Protein AF-A0A5U9P0C4-F1 (afdb_monomer_lite)

Secondary structure (DSSP, 8-state):
--HHHHHHHHHHHHHHHHHHHHHHHHHHHTT----HHHHHHHHHTHHHHHHHHHHHHHHHHHHHHHHHT--

pLDDT: mean 88.3, std 8.87, range [48.31, 96.38]

Structure (mmCIF, N/CA/C/O backbone):
data_AF-A0A5U9P0C4-F1
#
_entry.id   AF-A0A5U9P0C4-F1
#
loop_
_atom_site.group_PDB
_atom_site.id
_atom_site.type_symbol
_atom_site.label_atom_id
_atom_site.label_alt_id
_atom_site.label_comp_id
_atom_site.label_asym_id
_atom_site.label_entity_id
_atom_site.label_seq_id
_atom_site.pdbx_PDB_ins_code
_atom_site.Cartn_x
_atom_site.Cartn_y
_atom_site.Cartn_z
_atom_site.occupancy
_atom_site.B_iso_or_equiv
_atom_site.auth_seq_id
_atom_site.auth_comp_id
_atom_site.auth_asym_id
_atom_site.auth_atom_id
_atom_site.pdbx_PDB_model_num
ATOM 1 N N . MET A 1 1 ? 17.324 -14.070 14.152 1.00 62.06 1 MET A N 1
ATOM 2 C CA . MET A 1 1 ? 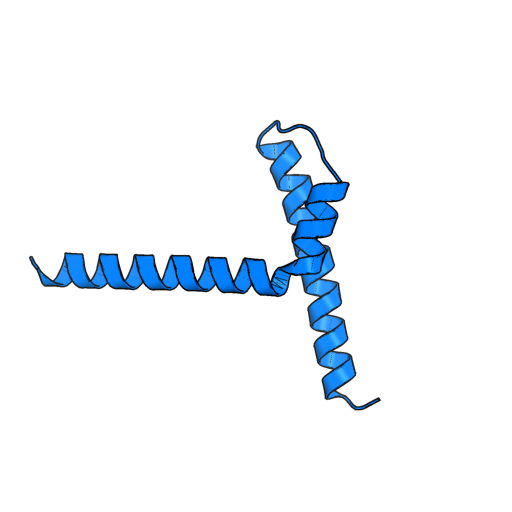16.624 -12.961 13.466 1.00 62.06 1 MET A CA 1
ATOM 3 C C . MET A 1 1 ? 17.656 -12.199 12.648 1.00 62.06 1 MET A C 1
ATOM 5 O O . MET A 1 1 ? 18.529 -11.589 13.247 1.00 62.06 1 MET A O 1
ATOM 9 N N . THR A 1 2 ? 17.645 -12.300 11.317 1.00 86.06 2 THR A N 1
ATOM 10 C CA . THR A 1 2 ? 18.557 -11.498 10.477 1.00 86.06 2 THR A CA 1
ATOM 11 C C . THR A 1 2 ? 17.974 -10.099 10.264 1.00 86.06 2 THR A C 1
ATOM 13 O O . THR A 1 2 ? 16.760 -9.906 10.350 1.00 86.06 2 THR A O 1
ATOM 16 N N . THR A 1 3 ? 18.829 -9.117 9.981 1.00 90.31 3 THR A N 1
ATOM 17 C CA . THR A 1 3 ? 18.437 -7.718 9.720 1.00 90.31 3 THR A CA 1
ATOM 18 C C . THR A 1 3 ? 17.406 -7.588 8.595 1.00 90.31 3 THR A C 1
ATOM 20 O O . THR A 1 3 ? 16.528 -6.733 8.661 1.00 90.31 3 THR A O 1
ATOM 23 N N . ILE A 1 4 ? 17.452 -8.487 7.608 1.00 93.00 4 ILE A N 1
ATOM 24 C CA . ILE A 1 4 ? 16.497 -8.554 6.495 1.00 93.00 4 ILE A CA 1
ATOM 25 C C . ILE A 1 4 ? 15.080 -8.873 6.989 1.00 93.00 4 ILE A C 1
ATOM 27 O O . ILE A 1 4 ? 14.137 -8.194 6.596 1.00 93.00 4 ILE A O 1
ATOM 31 N N . TYR A 1 5 ? 14.912 -9.853 7.884 1.00 91.06 5 TYR A N 1
ATOM 32 C CA . TYR A 1 5 ? 13.587 -10.179 8.425 1.00 91.06 5 TYR A CA 1
ATOM 33 C C . TYR A 1 5 ? 12.990 -9.012 9.211 1.00 91.06 5 TYR A C 1
ATOM 35 O O . TYR A 1 5 ? 11.797 -8.744 9.089 1.00 91.06 5 TYR A O 1
ATOM 43 N N . LEU A 1 6 ? 13.817 -8.294 9.978 1.00 93.38 6 LEU A N 1
ATOM 44 C CA . LEU A 1 6 ? 13.369 -7.110 10.706 1.00 93.38 6 LEU A CA 1
ATOM 45 C C . LEU A 1 6 ? 12.926 -6.003 9.742 1.00 93.38 6 LEU A C 1
ATOM 47 O O . LEU A 1 6 ? 11.862 -5.424 9.930 1.00 93.38 6 LEU A O 1
ATOM 51 N N . ALA A 1 7 ? 13.703 -5.743 8.688 1.00 94.50 7 ALA A N 1
ATOM 52 C CA . ALA A 1 7 ? 13.362 -4.742 7.682 1.00 94.50 7 ALA A CA 1
ATOM 53 C C . ALA A 1 7 ? 12.048 -5.077 6.958 1.00 94.50 7 ALA A C 1
ATOM 55 O O . ALA A 1 7 ? 11.170 -4.223 6.851 1.00 94.50 7 ALA A O 1
ATOM 56 N N . VAL A 1 8 ? 11.875 -6.330 6.524 1.00 94.31 8 VAL A N 1
ATOM 57 C CA . VAL A 1 8 ? 10.636 -6.797 5.880 1.00 94.31 8 VAL A CA 1
ATOM 58 C C . VAL A 1 8 ? 9.447 -6.664 6.827 1.00 94.31 8 VAL A C 1
ATOM 60 O O . VAL A 1 8 ? 8.393 -6.185 6.414 1.00 94.31 8 VAL A O 1
ATOM 63 N N . LEU A 1 9 ? 9.615 -7.029 8.100 1.00 94.31 9 LEU A N 1
ATOM 64 C CA . LEU A 1 9 ? 8.556 -6.912 9.099 1.00 94.31 9 LEU A CA 1
ATOM 65 C C . LEU A 1 9 ? 8.146 -5.451 9.322 1.00 94.31 9 LEU A C 1
ATOM 67 O O . LEU A 1 9 ? 6.956 -5.151 9.349 1.00 94.31 9 LEU A O 1
ATOM 71 N N . VAL A 1 10 ? 9.112 -4.537 9.432 1.00 95.81 10 VAL A N 1
ATOM 72 C CA . VAL A 1 10 ? 8.845 -3.099 9.589 1.00 95.81 10 VAL A CA 1
ATOM 73 C C . VAL A 1 10 ? 8.083 -2.554 8.384 1.00 95.81 10 VAL A C 1
ATOM 75 O O . VAL A 1 10 ? 7.056 -1.902 8.560 1.00 95.81 10 VAL A O 1
ATOM 78 N N . VAL A 1 11 ? 8.533 -2.859 7.163 1.00 95.56 11 VAL A N 1
ATOM 79 C CA . VAL A 1 11 ? 7.844 -2.437 5.932 1.00 95.56 11 VAL A CA 1
ATOM 80 C C . VAL A 1 11 ? 6.428 -3.002 5.884 1.00 95.56 11 VAL A C 1
ATOM 82 O O . VAL A 1 11 ? 5.488 -2.275 5.568 1.00 95.56 11 VAL A O 1
ATOM 85 N N . TYR A 1 12 ? 6.258 -4.275 6.240 1.00 94.38 12 TYR A N 1
ATOM 86 C CA . TYR A 1 12 ? 4.953 -4.919 6.254 1.00 94.38 12 TYR A CA 1
ATOM 87 C C . TYR A 1 12 ? 3.986 -4.246 7.234 1.00 94.38 12 TYR A C 1
ATOM 89 O O . TYR A 1 12 ? 2.863 -3.932 6.847 1.00 94.38 12 TYR A O 1
ATOM 97 N N . VAL A 1 13 ? 4.417 -3.976 8.471 1.00 95.69 13 VAL A N 1
ATOM 98 C CA . VAL A 1 13 ? 3.581 -3.337 9.503 1.00 95.69 13 VAL A CA 1
ATOM 99 C C . VAL A 1 13 ? 3.245 -1.889 9.137 1.00 95.69 13 VAL A C 1
ATOM 101 O O . VAL A 1 13 ? 2.100 -1.468 9.300 1.00 95.69 13 VAL A O 1
ATOM 104 N N . LEU A 1 14 ? 4.209 -1.129 8.609 1.00 96.38 14 LEU A N 1
ATOM 105 C CA . LEU A 1 14 ? 3.970 0.247 8.163 1.00 96.38 14 LEU A CA 1
ATOM 106 C C . LEU A 1 14 ? 2.995 0.297 6.981 1.00 96.38 14 LEU A C 1
ATOM 108 O O . LEU A 1 14 ? 2.071 1.111 6.986 1.00 96.38 14 LEU A O 1
ATOM 112 N N . GLY A 1 15 ? 3.160 -0.588 5.997 1.00 94.38 15 GLY A N 1
ATOM 113 C CA . GLY A 1 15 ? 2.246 -0.689 4.860 1.00 94.38 15 GLY A CA 1
ATOM 114 C C . GLY A 1 15 ? 0.843 -1.135 5.270 1.00 94.38 15 GLY A C 1
ATOM 115 O O . GLY A 1 15 ? -0.140 -0.546 4.818 1.00 94.38 15 GLY A O 1
ATOM 116 N N . PHE A 1 16 ? 0.743 -2.087 6.203 1.00 95.50 16 PHE A N 1
ATOM 117 C CA . PHE A 1 16 ? -0.525 -2.492 6.807 1.00 95.50 16 PHE A CA 1
ATOM 118 C C . PHE A 1 16 ? -1.234 -1.297 7.455 1.00 95.50 16 PHE A C 1
ATOM 120 O O . PHE A 1 16 ? -2.387 -1.011 7.132 1.00 95.50 16 PHE A O 1
ATOM 127 N N . ALA A 1 17 ? -0.544 -0.560 8.333 1.00 95.31 17 ALA A N 1
ATOM 128 C CA . ALA A 1 17 ? -1.119 0.598 9.012 1.00 95.31 17 ALA A CA 1
ATOM 129 C C . ALA A 1 17 ? -1.577 1.662 8.004 1.00 95.31 17 ALA A C 1
ATOM 131 O O . ALA A 1 17 ? -2.710 2.139 8.078 1.00 95.31 17 ALA A O 1
ATOM 132 N N . GLY A 1 18 ? -0.729 1.983 7.023 1.00 94.31 18 GLY A N 1
ATOM 133 C CA . GLY A 1 18 ? -1.049 2.934 5.962 1.00 94.31 18 GLY A CA 1
ATOM 134 C C . GLY A 1 18 ? -2.314 2.549 5.195 1.00 94.31 18 GLY A C 1
ATOM 135 O O . GLY A 1 18 ? -3.215 3.373 5.049 1.00 94.31 18 GLY A O 1
ATOM 136 N N . MET A 1 19 ? -2.427 1.292 4.766 1.00 93.75 19 MET A N 1
ATOM 137 C CA . MET A 1 19 ? -3.585 0.810 4.007 1.00 93.75 19 MET A CA 1
ATOM 138 C C . MET A 1 19 ? -4.857 0.696 4.839 1.00 93.75 19 MET A C 1
ATOM 140 O O . MET A 1 19 ? -5.945 0.977 4.331 1.00 93.75 19 MET A O 1
ATOM 144 N N . PHE A 1 20 ? -4.739 0.341 6.117 1.00 92.88 20 PHE A N 1
ATOM 145 C CA . PHE A 1 20 ? -5.875 0.294 7.029 1.00 92.88 20 PHE A CA 1
ATOM 146 C C . PHE A 1 20 ? -6.480 1.688 7.224 1.00 92.88 20 PHE A C 1
ATOM 148 O O . PHE A 1 20 ? -7.677 1.885 7.009 1.00 92.88 20 PHE A O 1
ATOM 155 N N . PHE A 1 21 ? -5.650 2.686 7.549 1.00 93.12 21 PHE A N 1
ATOM 156 C CA . PHE A 1 21 ? -6.111 4.068 7.696 1.00 93.12 21 PHE A CA 1
ATOM 157 C C . PHE A 1 21 ? -6.575 4.674 6.372 1.00 93.12 21 PHE A C 1
ATOM 159 O O . PHE A 1 21 ? -7.561 5.411 6.360 1.00 93.12 21 PHE A O 1
ATOM 166 N N . TYR A 1 22 ? -5.909 4.353 5.261 1.00 90.69 22 TYR A N 1
ATOM 167 C CA . TYR A 1 22 ? -6.342 4.768 3.929 1.00 90.69 22 TYR A CA 1
ATOM 168 C C . TYR A 1 22 ? -7.746 4.245 3.609 1.00 90.69 22 TYR A C 1
ATOM 170 O O . TYR A 1 22 ? -8.605 5.032 3.218 1.00 90.69 22 TYR A O 1
ATOM 178 N N . SER A 1 23 ? -8.004 2.955 3.841 1.00 89.12 23 SER A N 1
ATOM 179 C CA . SER A 1 23 ? -9.309 2.332 3.581 1.00 89.12 23 SER A CA 1
ATOM 180 C C . SER A 1 23 ? -10.397 2.948 4.464 1.00 89.12 23 SER A C 1
ATOM 182 O O . SER A 1 23 ? -11.405 3.427 3.956 1.00 89.12 23 SER A O 1
ATOM 184 N N . LEU A 1 24 ? -10.140 3.092 5.769 1.00 89.19 24 LEU A N 1
ATOM 185 C CA . LEU A 1 24 ? -11.086 3.734 6.689 1.00 89.19 24 LEU A CA 1
ATOM 186 C C . LEU A 1 24 ? -11.356 5.208 6.365 1.00 89.19 24 LEU A C 1
ATOM 188 O O . LEU A 1 24 ? -12.437 5.709 6.677 1.00 89.19 24 LEU A O 1
ATOM 192 N N . LYS A 1 25 ? -10.370 5.932 5.822 1.00 90.56 25 LYS A N 1
ATOM 193 C CA . LYS A 1 25 ? -10.537 7.322 5.381 1.00 90.56 25 LYS A CA 1
ATOM 194 C C . LYS A 1 25 ? -11.308 7.386 4.066 1.00 90.56 25 LYS A C 1
ATOM 196 O O . LYS A 1 25 ? -12.142 8.273 3.913 1.00 90.56 25 LYS A O 1
ATOM 201 N N . ARG A 1 26 ? -11.052 6.461 3.140 1.00 87.75 26 ARG A N 1
ATOM 202 C CA . ARG A 1 26 ? -11.774 6.347 1.869 1.00 87.75 26 ARG A CA 1
ATOM 203 C C . ARG A 1 26 ? -13.265 6.140 2.106 1.00 87.75 26 ARG A C 1
ATOM 205 O O . ARG A 1 26 ? -14.050 6.848 1.487 1.00 87.75 26 ARG A O 1
ATOM 212 N N . ASP A 1 27 ? -13.640 5.261 3.032 1.00 87.50 27 ASP A N 1
ATOM 213 C CA . ASP A 1 27 ? -15.052 5.008 3.343 1.00 87.50 27 ASP A CA 1
ATOM 214 C C . ASP A 1 27 ? -15.764 6.292 3.793 1.00 87.50 27 ASP A C 1
ATOM 216 O O . ASP A 1 27 ? -16.843 6.618 3.306 1.00 87.50 27 ASP A O 1
ATOM 220 N N . VAL A 1 28 ? -15.105 7.086 4.647 1.00 88.44 28 VAL A N 1
ATOM 221 C CA . VAL A 1 28 ? -15.623 8.377 5.131 1.00 88.44 28 VAL A CA 1
ATOM 222 C C . VAL A 1 28 ? -15.750 9.397 3.998 1.00 88.44 28 VAL A C 1
ATOM 224 O O . VAL A 1 28 ? 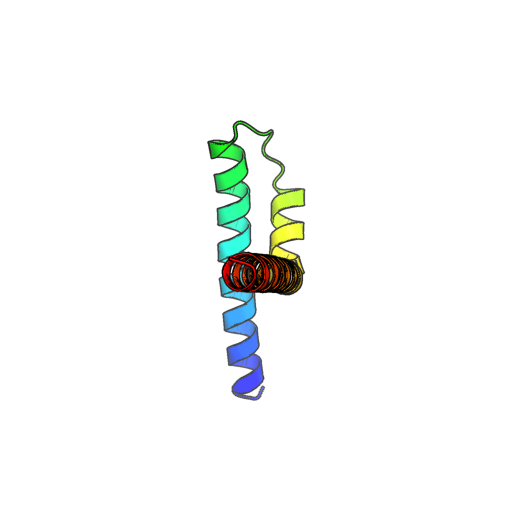-16.760 10.087 3.906 1.00 88.44 28 VAL A O 1
ATOM 227 N N . VAL A 1 29 ? -14.736 9.509 3.136 1.00 90.88 29 VAL A N 1
ATOM 228 C CA . VAL A 1 29 ? -14.721 10.482 2.029 1.00 90.88 29 VAL A CA 1
ATOM 229 C C . VAL A 1 29 ? -15.758 10.135 0.960 1.00 90.88 29 VAL A C 1
ATOM 231 O O . VAL A 1 29 ? -16.385 11.032 0.405 1.00 90.88 29 VAL A O 1
ATOM 234 N N . CYS A 1 30 ? -15.953 8.849 0.675 1.00 87.19 30 CYS A N 1
ATOM 235 C CA . CYS A 1 30 ? -16.908 8.379 -0.326 1.00 87.19 30 CYS A CA 1
ATOM 236 C C . CYS A 1 30 ? -18.337 8.218 0.220 1.00 87.19 30 CYS A C 1
ATOM 238 O O . CYS A 1 30 ? -19.221 7.846 -0.548 1.00 87.19 30 CYS A O 1
ATOM 240 N N . GLY A 1 31 ? -18.573 8.475 1.513 1.00 85.75 31 GLY A N 1
ATOM 241 C CA . GLY A 1 31 ? -19.881 8.285 2.147 1.00 85.75 31 GLY A CA 1
ATOM 242 C C . GLY A 1 31 ? -20.343 6.823 2.181 1.00 85.75 31 GLY A C 1
ATOM 243 O O . GLY A 1 31 ? -21.544 6.566 2.189 1.00 85.75 31 GLY A O 1
ATOM 244 N N . LEU A 1 32 ? -19.403 5.874 2.157 1.00 83.31 32 LEU A N 1
ATOM 245 C CA . LEU A 1 32 ? -19.672 4.436 2.225 1.00 83.31 32 LEU A CA 1
ATOM 246 C C . LEU A 1 32 ? -19.890 3.999 3.680 1.00 83.31 32 LEU A C 1
ATOM 248 O O . LEU A 1 32 ? -19.388 4.621 4.620 1.00 83.31 32 LEU A O 1
ATOM 252 N N . GLU A 1 33 ? -20.620 2.899 3.872 1.00 86.38 33 GLU A N 1
ATOM 253 C CA . GLU A 1 33 ? -20.764 2.287 5.191 1.00 86.38 33 GLU A CA 1
ATOM 254 C C . GLU A 1 33 ? -19.402 1.795 5.689 1.00 86.38 33 GLU A C 1
ATOM 256 O O . GLU A 1 33 ? -18.688 1.062 5.003 1.00 86.38 33 GLU A O 1
ATOM 261 N N . ARG A 1 34 ? -19.017 2.231 6.891 1.00 81.38 34 ARG A N 1
ATOM 262 C CA . ARG A 1 34 ? -17.692 1.941 7.430 1.00 81.38 34 ARG A CA 1
ATOM 263 C C . ARG A 1 34 ? -17.593 0.466 7.796 1.00 81.38 34 ARG A C 1
ATOM 265 O O . ARG A 1 34 ? -18.128 0.047 8.822 1.00 81.38 34 ARG A O 1
ATOM 272 N N . ASN A 1 35 ? -16.840 -0.296 7.009 1.00 86.50 35 ASN A N 1
ATOM 273 C CA . ASN A 1 35 ? -16.647 -1.724 7.224 1.00 86.50 35 ASN A CA 1
ATOM 274 C C . ASN A 1 35 ? -15.208 -2.022 7.688 1.00 86.50 35 ASN A C 1
ATOM 276 O O . ASN A 1 35 ? -14.338 -2.363 6.880 1.00 86.50 35 ASN A O 1
ATOM 280 N N . PRO A 1 36 ? -14.914 -1.930 9.000 1.00 86.12 36 PRO A N 1
ATOM 281 C CA . PRO A 1 36 ? -13.555 -2.107 9.514 1.00 86.12 36 PRO A CA 1
ATOM 282 C C . PRO A 1 36 ? -12.982 -3.500 9.224 1.00 86.12 36 PRO A C 1
ATOM 284 O O . PRO A 1 36 ? -11.764 -3.662 9.156 1.00 86.12 36 PRO A O 1
ATOM 287 N N . ARG A 1 37 ? -13.843 -4.505 9.020 1.00 88.88 37 ARG A N 1
ATOM 288 C CA . ARG A 1 37 ? -13.431 -5.864 8.659 1.00 88.88 37 ARG A CA 1
ATOM 289 C C . ARG A 1 37 ? -12.856 -5.925 7.246 1.00 88.88 37 ARG A C 1
ATOM 291 O O . ARG A 1 37 ? -11.844 -6.585 7.031 1.00 88.88 37 ARG A O 1
ATOM 298 N N . GLU A 1 38 ? -13.477 -5.237 6.298 1.00 88.19 38 GLU A N 1
ATOM 299 C CA . GLU A 1 38 ? -12.987 -5.151 4.921 1.00 88.19 38 GLU A CA 1
ATOM 300 C C . GLU A 1 38 ? -11.711 -4.315 4.841 1.00 88.19 38 GLU A C 1
ATOM 302 O O . GLU A 1 38 ? -10.728 -4.765 4.252 1.00 88.19 38 GLU A O 1
ATOM 307 N N . ALA A 1 39 ? -11.666 -3.177 5.540 1.00 90.06 39 ALA A N 1
ATOM 308 C CA . ALA A 1 39 ? -10.450 -2.374 5.675 1.00 90.06 39 ALA A CA 1
ATOM 309 C C . ALA A 1 39 ? -9.278 -3.192 6.250 1.00 90.06 39 ALA A C 1
ATOM 311 O O . ALA A 1 39 ? -8.146 -3.078 5.778 1.00 90.06 39 ALA A O 1
ATOM 312 N N . PHE A 1 40 ? -9.542 -4.055 7.237 1.00 92.38 40 PHE A N 1
ATOM 313 C CA . PHE A 1 40 ? -8.542 -4.966 7.794 1.00 92.38 40 PHE A CA 1
ATOM 314 C C . PHE A 1 40 ? -8.066 -6.003 6.770 1.00 92.38 40 PHE A C 1
ATOM 316 O O . PHE A 1 40 ? -6.863 -6.221 6.650 1.00 92.38 40 PHE A O 1
ATOM 323 N N . MET A 1 41 ? -8.973 -6.629 6.011 1.00 91.06 41 MET A N 1
ATOM 324 C CA . MET A 1 41 ? -8.581 -7.599 4.979 1.00 91.06 41 MET A CA 1
ATOM 325 C C . MET A 1 41 ? -7.758 -6.948 3.860 1.00 91.06 41 MET A C 1
ATOM 327 O O . MET A 1 41 ? -6.737 -7.503 3.454 1.00 91.06 41 MET A O 1
ATOM 331 N N . LEU A 1 42 ? -8.147 -5.753 3.407 1.00 88.94 42 LEU A N 1
ATOM 332 C CA . LEU A 1 42 ? -7.395 -4.983 2.412 1.00 88.94 42 LEU A CA 1
ATOM 333 C C . LEU A 1 42 ? -5.996 -4.611 2.915 1.00 88.94 42 LEU A C 1
ATOM 335 O O . LEU A 1 42 ? -5.025 -4.712 2.168 1.00 88.94 42 LEU A O 1
ATOM 339 N N . ALA A 1 43 ? -5.882 -4.224 4.186 1.00 91.94 43 ALA A N 1
ATOM 340 C CA . ALA A 1 43 ? -4.602 -3.940 4.821 1.00 91.94 43 ALA A CA 1
ATOM 341 C C . ALA A 1 43 ? -3.738 -5.198 4.990 1.00 91.94 43 ALA A C 1
ATOM 343 O O . ALA A 1 43 ? -2.532 -5.144 4.765 1.00 91.94 43 ALA A O 1
ATOM 344 N N . LEU A 1 44 ? -4.330 -6.344 5.338 1.00 93.88 44 LEU A N 1
ATOM 345 C CA . LEU A 1 44 ? -3.613 -7.611 5.515 1.00 93.88 44 LEU A CA 1
ATOM 346 C C . LEU A 1 44 ? -2.951 -8.073 4.211 1.00 93.88 44 LEU A C 1
ATOM 348 O O . LEU A 1 44 ? -1.786 -8.480 4.203 1.00 93.88 44 LEU A O 1
ATOM 352 N N . PHE A 1 45 ? -3.682 -7.958 3.104 1.00 93.50 45 PHE A N 1
ATOM 353 C CA . PHE A 1 45 ? -3.218 -8.319 1.765 1.00 93.50 45 PHE A CA 1
ATOM 354 C C . PHE A 1 45 ? -2.675 -7.121 0.976 1.00 93.50 45 PHE A C 1
ATOM 356 O O . PHE A 1 45 ? -2.586 -7.177 -0.253 1.00 93.50 45 PHE A O 1
ATOM 363 N N . TRP A 1 46 ? -2.250 -6.056 1.665 1.00 92.88 46 TRP A N 1
ATOM 364 C CA . TRP A 1 46 ? -1.767 -4.840 1.016 1.00 92.88 46 TRP A CA 1
ATOM 365 C C . TRP A 1 46 ? -0.677 -5.040 -0.046 1.00 92.88 46 TRP A C 1
ATOM 367 O O . TRP A 1 46 ? -0.751 -4.346 -1.061 1.00 92.88 46 TRP A O 1
ATOM 377 N N . PRO A 1 47 ? 0.297 -5.971 0.088 1.00 92.12 47 PRO A N 1
ATOM 378 C CA . PRO A 1 47 ? 1.337 -6.113 -0.925 1.00 92.12 47 PRO A CA 1
ATOM 379 C C . PRO A 1 47 ? 0.754 -6.577 -2.263 1.00 92.12 47 PRO A C 1
ATOM 381 O O . PRO A 1 47 ? 1.194 -6.129 -3.317 1.00 92.12 47 PRO A O 1
ATOM 384 N N . ILE A 1 48 ? -0.279 -7.428 -2.221 1.00 93.44 48 ILE A N 1
ATOM 385 C CA . ILE A 1 48 ? -0.989 -7.911 -3.410 1.00 93.44 48 ILE A CA 1
ATOM 386 C C . ILE A 1 48 ? -1.772 -6.760 -4.041 1.00 93.44 48 ILE A C 1
ATOM 388 O O . ILE A 1 48 ? -1.694 -6.553 -5.249 1.00 93.44 48 ILE A O 1
ATOM 392 N N . VAL A 1 49 ? -2.484 -5.977 -3.226 1.00 88.69 49 VAL A N 1
ATOM 393 C CA . VAL A 1 49 ? -3.256 -4.818 -3.699 1.00 88.69 49 VAL A CA 1
ATOM 394 C C . VAL A 1 49 ? -2.345 -3.795 -4.381 1.00 88.69 49 VAL A C 1
ATOM 396 O O . VAL A 1 49 ? -2.637 -3.354 -5.490 1.00 88.69 49 VAL A O 1
AT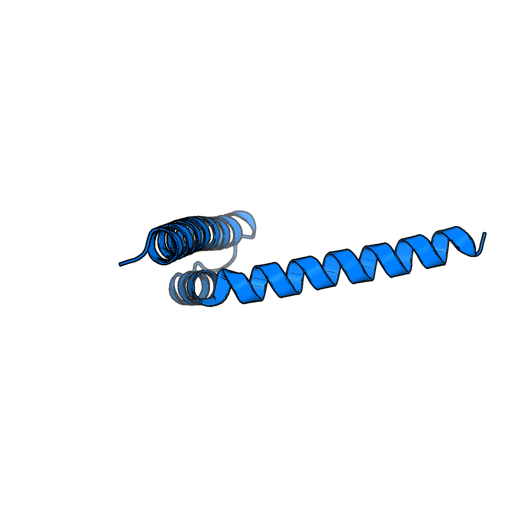OM 399 N N . VAL A 1 50 ? -1.214 -3.457 -3.756 1.00 90.06 50 VAL A N 1
ATOM 400 C CA . VAL A 1 50 ? -0.220 -2.530 -4.318 1.00 90.06 50 VAL A CA 1
ATOM 401 C C . VAL A 1 50 ? 0.380 -3.079 -5.610 1.00 90.06 50 VAL A C 1
ATOM 403 O O . VAL A 1 50 ? 0.540 -2.331 -6.572 1.00 90.06 50 VAL A O 1
ATOM 406 N N . PHE A 1 51 ? 0.673 -4.379 -5.669 1.00 92.06 51 PHE A N 1
ATOM 407 C CA . PHE A 1 51 ? 1.196 -5.011 -6.877 1.00 92.06 51 PHE A CA 1
ATOM 408 C C . PHE A 1 51 ? 0.199 -4.949 -8.042 1.00 92.06 51 PHE A C 1
ATOM 410 O O . PHE A 1 51 ? 0.573 -4.551 -9.145 1.00 92.06 51 PHE A O 1
ATOM 417 N N . ILE A 1 52 ? -1.076 -5.270 -7.798 1.00 91.69 52 ILE A N 1
ATOM 418 C CA . ILE A 1 52 ? -2.141 -5.171 -8.808 1.00 91.69 52 ILE A CA 1
ATOM 419 C C . ILE A 1 52 ? -2.299 -3.722 -9.282 1.00 91.69 52 ILE A C 1
ATOM 421 O O . ILE A 1 52 ? -2.384 -3.483 -10.485 1.00 91.69 52 ILE A O 1
ATOM 425 N N . LEU A 1 53 ? -2.288 -2.752 -8.362 1.00 89.38 53 LEU A N 1
ATOM 426 C CA . LEU A 1 53 ? -2.371 -1.332 -8.707 1.00 89.38 53 LEU A CA 1
ATOM 427 C C . LEU A 1 53 ? -1.184 -0.898 -9.581 1.00 89.38 53 LEU A C 1
ATOM 429 O O . LEU A 1 53 ? -1.370 -0.211 -10.582 1.00 89.38 53 LEU A O 1
ATOM 433 N N . GLY A 1 54 ? 0.029 -1.341 -9.243 1.00 91.50 54 GLY A N 1
ATOM 434 C CA . GLY A 1 54 ? 1.229 -1.084 -10.039 1.00 91.50 54 GLY A CA 1
ATOM 435 C C . GLY A 1 54 ? 1.146 -1.681 -11.445 1.00 91.50 54 GLY A C 1
ATOM 436 O O . GLY A 1 54 ? 1.490 -1.007 -12.415 1.00 91.50 54 GLY A O 1
ATOM 437 N N . LEU A 1 55 ? 0.635 -2.910 -11.576 1.00 92.31 55 LEU A N 1
ATOM 438 C CA . LEU A 1 55 ? 0.389 -3.531 -12.879 1.00 92.31 55 LEU A CA 1
ATOM 439 C C . LEU A 1 55 ? -0.664 -2.772 -13.688 1.00 92.31 55 LEU A C 1
ATOM 441 O O . LEU A 1 55 ? -0.473 -2.581 -14.885 1.00 92.31 55 LEU A O 1
ATOM 445 N N . HIS A 1 56 ? -1.740 -2.311 -13.052 1.00 91.75 56 HIS A N 1
ATOM 446 C CA . HIS A 1 56 ? -2.776 -1.528 -13.723 1.00 91.75 56 HIS A CA 1
ATOM 447 C C . HIS A 1 56 ? -2.199 -0.242 -14.321 1.00 91.75 56 HIS A C 1
ATOM 449 O O . HIS A 1 56 ? -2.345 -0.000 -15.517 1.00 91.75 56 HIS A O 1
ATOM 455 N N . ILE A 1 57 ? -1.451 0.522 -13.519 1.00 90.75 57 ILE A N 1
ATOM 456 C CA . ILE A 1 57 ? -0.779 1.753 -13.961 1.00 90.75 57 ILE A CA 1
ATOM 457 C C . ILE A 1 57 ? 0.220 1.456 -15.089 1.00 90.75 57 ILE A C 1
ATOM 459 O O . ILE A 1 57 ? 0.331 2.219 -16.049 1.00 90.75 57 ILE A O 1
ATOM 463 N N . LEU A 1 58 ? 0.956 0.343 -15.000 1.00 92.06 58 LEU A N 1
ATOM 464 C CA . LEU A 1 58 ? 1.892 -0.071 -16.044 1.00 92.06 58 LEU A CA 1
ATOM 465 C C . LEU A 1 58 ? 1.168 -0.359 -17.366 1.00 92.06 58 LEU A C 1
ATOM 467 O O . LEU A 1 58 ? 1.600 0.122 -18.412 1.00 92.06 58 LEU A O 1
ATOM 471 N N . VAL A 1 59 ? 0.069 -1.113 -17.325 1.00 93.19 59 VAL A N 1
ATOM 472 C CA . VAL A 1 59 ? -0.739 -1.427 -18.511 1.00 93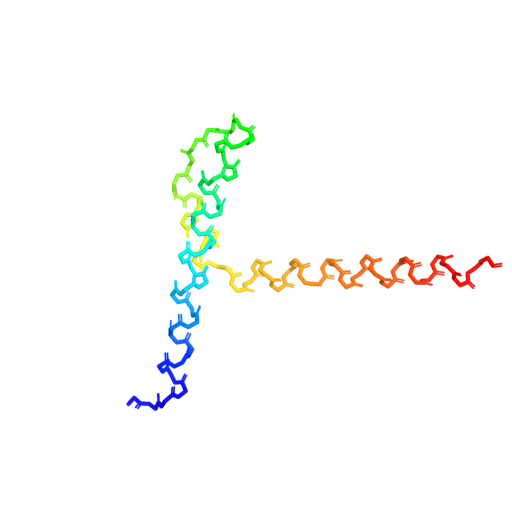.19 59 VAL A CA 1
ATOM 473 C C . VAL A 1 59 ? -1.332 -0.155 -19.114 1.00 93.19 59 VAL A C 1
ATOM 475 O O . VAL A 1 59 ? -1.224 0.042 -20.324 1.00 93.19 59 VAL A O 1
ATOM 478 N N . GLU A 1 60 ? -1.891 0.740 -18.297 1.00 91.19 60 GLU A N 1
ATOM 479 C CA . GLU A 1 60 ? -2.414 2.033 -18.758 1.00 91.19 60 GLU A CA 1
ATOM 480 C C . GLU A 1 60 ? -1.334 2.869 -19.450 1.00 91.19 60 GLU A C 1
ATOM 482 O O . GLU A 1 60 ? -1.563 3.397 -20.540 1.00 91.19 60 GLU A O 1
ATOM 487 N N . ASN A 1 61 ? -0.130 2.926 -18.877 1.00 88.12 61 ASN A N 1
ATOM 488 C CA . ASN A 1 61 ? 1.003 3.620 -19.484 1.00 88.12 61 ASN A CA 1
ATOM 489 C C . ASN A 1 61 ? 1.431 2.987 -20.812 1.00 88.12 61 ASN A C 1
ATOM 491 O O . ASN A 1 61 ? 1.736 3.714 -21.756 1.00 88.12 61 ASN A O 1
ATOM 495 N N . ILE A 1 62 ? 1.436 1.655 -20.924 1.00 89.6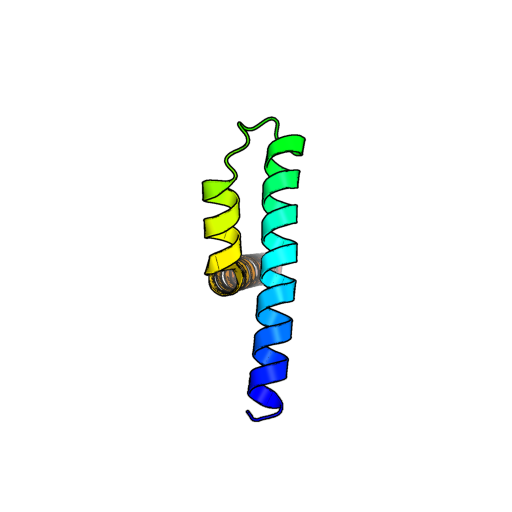9 62 ILE A N 1
ATOM 496 C CA . ILE A 1 62 ? 1.748 0.966 -22.186 1.00 89.69 62 ILE A CA 1
ATOM 497 C C . ILE A 1 62 ? 0.708 1.323 -23.249 1.00 89.69 62 ILE A C 1
ATOM 499 O O . ILE A 1 62 ? 1.083 1.715 -24.353 1.00 89.69 62 ILE A O 1
ATOM 503 N N . ILE A 1 63 ? -0.584 1.242 -22.920 1.00 89.38 63 ILE A N 1
ATOM 504 C CA . ILE A 1 63 ? -1.676 1.589 -23.841 1.00 89.38 63 ILE A CA 1
ATOM 505 C C . ILE A 1 63 ? -1.562 3.053 -24.277 1.00 89.38 63 ILE A C 1
ATOM 507 O O . ILE A 1 63 ? -1.659 3.345 -25.469 1.00 89.38 63 ILE A O 1
ATOM 511 N N . PHE A 1 64 ? -1.310 3.973 -23.343 1.00 85.88 64 PHE A N 1
ATOM 512 C CA . PHE A 1 64 ? -1.144 5.393 -23.647 1.00 85.88 64 PHE A CA 1
ATOM 513 C C . PHE A 1 64 ? 0.069 5.652 -24.552 1.00 85.88 64 PHE A C 1
ATOM 515 O O . PHE A 1 64 ? -0.040 6.377 -25.542 1.00 85.88 64 PHE A O 1
ATOM 522 N N . CYS A 1 65 ? 1.209 5.016 -24.271 1.00 81.25 65 CYS A N 1
ATOM 523 C CA . CYS A 1 65 ? 2.398 5.085 -25.119 1.00 81.25 65 CYS A CA 1
ATOM 524 C C . CYS A 1 65 ? 2.147 4.521 -26.521 1.00 81.25 65 CYS A C 1
ATOM 526 O O . CYS A 1 65 ? 2.606 5.111 -27.497 1.00 81.25 65 CYS A O 1
ATOM 528 N N . MET A 1 66 ? 1.412 3.412 -26.642 1.00 81.06 66 MET A N 1
ATOM 529 C CA . MET A 1 66 ? 1.049 2.846 -27.945 1.00 81.06 66 MET A CA 1
ATOM 530 C C . MET A 1 66 ? 0.099 3.766 -28.715 1.00 81.06 66 MET A C 1
ATOM 532 O O . MET A 1 66 ? 0.299 3.975 -29.907 1.00 81.06 66 MET A O 1
ATOM 536 N N . ARG A 1 67 ? -0.878 4.377 -28.034 1.00 77.19 67 ARG A N 1
ATOM 537 C CA . ARG A 1 67 ? -1.806 5.343 -28.635 1.00 77.19 67 ARG A CA 1
ATOM 538 C C . ARG A 1 67 ? -1.082 6.574 -29.179 1.00 77.19 67 ARG A C 1
ATOM 540 O O . ARG A 1 67 ? -1.395 7.018 -30.271 1.00 77.19 67 ARG A O 1
ATOM 547 N N . ARG A 1 68 ? -0.080 7.082 -28.457 1.00 71.56 68 ARG A N 1
ATOM 548 C CA . ARG A 1 68 ? 0.710 8.261 -28.854 1.00 71.56 68 ARG A CA 1
ATOM 549 C C . ARG A 1 68 ? 1.687 8.005 -30.010 1.00 71.56 68 ARG A C 1
ATOM 551 O O . ARG A 1 68 ? 2.238 8.954 -30.545 1.00 71.56 68 ARG A O 1
ATOM 558 N N . ARG A 1 69 ? 1.957 6.743 -30.353 1.00 60.53 69 ARG A N 1
ATOM 559 C CA . ARG A 1 69 ? 2.871 6.352 -31.441 1.00 60.53 69 ARG A CA 1
ATOM 560 C C . ARG A 1 69 ? 2.162 6.116 -32.780 1.00 60.53 69 ARG A C 1
ATOM 562 O O . ARG A 1 69 ? 2.842 5.796 -33.749 1.00 60.53 69 ARG A O 1
ATOM 569 N N . GLY A 1 70 ? 0.829 6.162 -32.787 1.00 57.84 70 GLY A N 1
ATOM 570 C CA . GLY A 1 70 ? -0.014 5.959 -33.967 1.00 57.84 70 GLY A CA 1
ATOM 571 C C . GLY A 1 70 ? -0.544 7.248 -34.606 1.00 57.84 70 GLY A C 1
ATOM 572 O O . GLY A 1 70 ? -1.226 7.139 -35.621 1.00 57.84 70 GLY A O 1
ATOM 573 N N . ASP A 1 71 ? -0.231 8.411 -34.023 1.00 48.31 71 ASP A N 1
ATOM 574 C CA . ASP A 1 71 ? -0.356 9.749 -34.628 1.00 48.31 71 ASP A CA 1
ATOM 575 C C . ASP A 1 71 ? 1.023 10.210 -35.136 1.00 48.31 71 ASP A C 1
ATOM 577 O O . ASP A 1 71 ? 1.071 10.956 -36.140 1.00 48.31 71 ASP A O 1
#

Organism: Salmonella muenchen (NCBI:txid596)

Radius of gyration: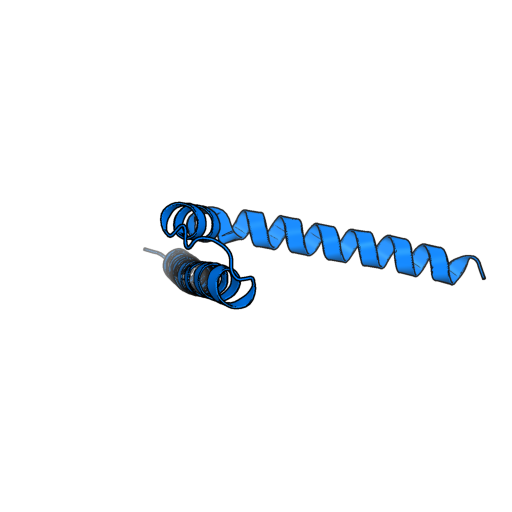 16.9 Å; chains: 1; bounding box: 39×23×48 Å

Sequence (71 aa):
MTTIYLAVLVVYVLGFAGMFFYSLKRDVVCGLERNPREAFMLALFWPIVVFILGLHILVENIIFCMRRRGD

Foldseek 3Di:
DDPVVVVVVVVLVVQLVVQLVVLQVVCVVVVHDRDSVVSNVCSNCVVVVVVVVVVVVVVVVVVVVVVVVVD